Protein 5LZ1 (pdb70)

Nearest PDB structures (foldseek):
  5lz1-assembly1_A  TM=1.007E+00  e=2.608E-28  Homo sapiens
  6q67-assembly1_A  TM=1.002E+00  e=4.229E-22  Sus scrofa
  6hmv-assembly1_A  TM=1.000E+00  e=1.463E-21  Homo sapiens
  6hlt-assembly2_C  TM=9.787E-01  e=3.661E-21  Homo sapiens
  6q68-assembly1_C  TM=9.891E-01  e=8.681E-21  Bos taurus

Foldseek 3Di:
DDDFDWDAKFKDWAQPLVVLLVVLVVDVVQKDKADALKKKKKKAWDDPPFFKKKKKKAWADAWWWKFKKWWPDQDPDRDIDMDMDVIDIDGRGDTDIDNRNRIMIMMMTTDRDGTIMIIMGHNNVGHHDMIIMRMDMDGHD

Organism: Homo sapiens (NCBI:txid9606)

Radius of gyration: 14.72 Å; Cα contacts (8 Å, |Δi|>4): 341; chains: 1; bounding box: 43×26×32 Å

InterPro domains:
  IPR000582 Acyl-CoA-binding protein, ACBP [PF00887] (85-165)
  IPR000582 Acyl-CoA-binding protein, ACBP [PS51228] (83-174)
  IPR009038 GOLD domain [PF13897] (397-527)
  IPR009038 GOLD domain [PS50866] (384-526)
  IPR014352 FERM/acyl-CoA-binding protein superfamily [G3DSA:1.20.80.10] (82-192)
  IPR022408 Acyl-CoA-binding protein, ACBP, conserved site [PS00880] (104-122)
  IPR035984 Acyl-CoA binding protein superfamily [SSF47027] (83-170)
  IPR036598 GOLD domain superfamily [SSF101576] (390-527)
  IPR052269 Golgi apparatus maintenance and PI4KB interaction protein [PTHR22973] (64-528)

Sequence (141 aa):
ESLPVIAAPSMWTRPQIKDFKEKIQQDADSVITVGRGEVVTVRVPTHEEGSYLFWEFATDNYDIGFGVYFEWTDSPNTAVSVHVSKPLLDEIVPVYRRDCHEEVYAGSHQYPGRGVYLLKFDNSYSLWRSKSVYYRVYYTR

Solvent-accessible surface area: 7934 Å² total; per-residue (Å²): 204,101,162,52,135,63,41,92,28,59,113,100,60,68,91,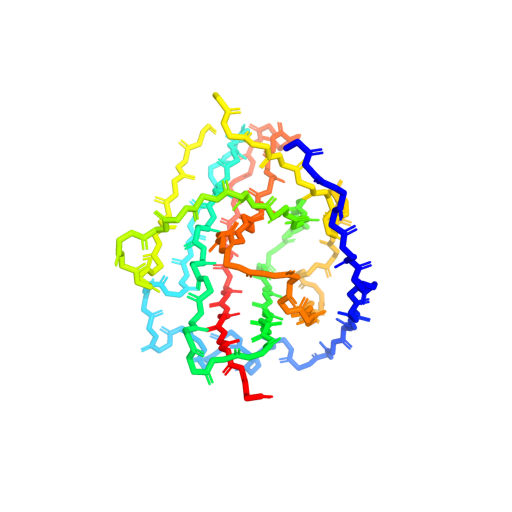89,28,68,67,9,30,108,120,18,97,147,77,85,118,24,44,22,94,0,14,131,42,59,27,2,14,0,63,10,8,14,56,114,59,12,47,80,3,50,5,17,3,0,0,58,112,88,22,0,2,5,0,0,54,0,16,73,41,104,34,134,94,61,62,68,46,64,90,94,104,148,71,98,86,37,106,10,2,46,47,137,156,42,72,0,46,111,60,0,45,4,0,10,2,83,32,28,29,158,1,2,1,10,2,48,0,30,0,66,82,13,133,185,131,60,11,39,0,14,18,118,32,82,80,42,196

Secondary structure (DSSP, 8-state):
-PPPP-PPPEEEEES-HHHHHHHHTTSGGGEEEE-TT-EEEEEEEPPTT-SEEEEEEE-SSS-EEEEEEEE----S----EEEE----EEEEEEEEEE-TTTSEEEEEEE--SS-EEEEEEE-TT-SS--EEEEEEEEEE-

Structure (mmCIF, N/CA/C/O backbone):
data_5LZ1
#
_entry.id   5LZ1
#
_cell.length_a   56.210
_cell.length_b   56.210
_cell.length_c   163.920
_cell.angle_alpha   90.00
_cell.angle_beta   90.00
_cell.angle_gamma   90.00
#
_symmetry.space_group_name_H-M   'P 43 21 2'
#
loop_
_entity.id
_entity.type
_entity.pdbx_description
1 polymer 'Golgi resident protein GCP60'
2 water water
#
loop_
_atom_site.group_PDB
_atom_site.id
_atom_site.type_symbol
_atom_site.label_atom_id
_atom_site.label_alt_id
_atom_site.label_comp_id
_atom_site.label_asym_id
_atom_site.label_entity_id
_atom_site.label_seq_id
_atom_site.pdbx_PDB_ins_code
_atom_site.Cartn_x
_atom_site.Cartn_y
_atom_site.Cartn_z
_atom_site.occupancy
_atom_site.B_iso_or_equiv
_atom_site.auth_seq_id
_atom_site.auth_comp_id
_atom_site.auth_asym_id
_atom_site.auth_atom_id
_atom_site.pdbx_PDB_model_num
ATOM 1 N N . GLU A 1 4 ? 50.752 35.283 24.941 1.00 78.08 364 GLU A N 1
ATOM 2 C CA . GLU A 1 4 ? 51.767 36.294 25.213 1.00 79.32 364 GLU A CA 1
ATOM 3 C C . GLU A 1 4 ? 52.206 36.977 23.924 1.00 72.22 364 GLU A C 1
ATOM 4 O O . GLU A 1 4 ? 51.976 38.172 23.732 1.00 64.42 364 GLU A O 1
ATOM 10 N N . SER A 1 5 ? 52.835 36.203 23.044 1.00 78.16 365 SER A N 1
ATOM 11 C CA . SER A 1 5 ? 53.338 36.719 21.777 1.00 75.51 365 SER A CA 1
ATOM 12 C C . SER A 1 5 ? 52.218 37.357 20.965 1.00 66.54 365 SER A C 1
ATOM 13 O O . SER A 1 5 ? 51.052 36.989 21.106 1.00 60.28 365 SER A O 1
ATOM 16 N N . LEU A 1 6 ? 52.578 38.307 20.110 1.00 60.59 366 LEU A N 1
ATOM 17 C CA . LEU A 1 6 ? 51.585 39.068 19.363 1.00 56.75 366 LEU A CA 1
ATOM 18 C C . LEU A 1 6 ? 51.183 38.367 18.067 1.00 61.46 366 LEU A C 1
ATOM 19 O O . LEU A 1 6 ? 52.035 38.083 17.224 1.00 51.41 366 LEU A O 1
ATOM 24 N N . PRO A 1 7 ? 49.879 38.088 17.898 1.00 58.81 367 PRO A N 1
ATOM 25 C CA . PRO A 1 7 ? 49.443 37.426 16.666 1.00 49.31 367 PRO A CA 1
ATOM 26 C C . PRO A 1 7 ? 49.285 38.376 15.484 1.00 48.74 367 PRO A C 1
ATOM 27 O O . PRO A 1 7 ? 49.134 39.586 15.661 1.00 45.83 367 PRO A O 1
ATOM 31 N N . VAL A 1 8 ? 49.329 37.809 14.284 1.00 49.02 368 VAL A N 1
ATOM 32 C CA . VAL A 1 8 ? 48.951 38.521 13.072 1.00 45.96 368 VAL A CA 1
ATOM 33 C C . VAL A 1 8 ? 47.536 38.092 12.717 1.00 44.51 368 VAL A C 1
ATOM 34 O O . VAL A 1 8 ? 47.292 36.915 12.450 1.00 46.41 368 VAL A O 1
ATOM 38 N N . ILE A 1 9 ? 46.607 39.044 12.727 1.00 48.99 369 ILE A N 1
ATOM 39 C CA . ILE A 1 9 ? 45.195 38.742 12.508 1.00 44.98 369 ILE A CA 1
ATOM 40 C C . ILE A 1 9 ? 44.655 39.515 11.311 1.00 38.46 369 ILE A C 1
ATOM 41 O O . ILE A 1 9 ? 44.586 40.746 11.328 1.00 43.96 369 ILE A O 1
ATOM 46 N N . ALA A 1 10 ? 44.271 38.775 10.276 1.00 40.96 370 ALA A N 1
ATOM 47 C CA . ALA A 1 10 ? 43.694 39.364 9.077 1.00 40.82 370 ALA A CA 1
ATOM 48 C C . ALA A 1 10 ? 42.271 39.826 9.343 1.00 38.81 370 ALA A C 1
ATOM 49 O O . ALA A 1 10 ? 41.580 39.278 10.202 1.00 42.49 370 ALA A O 1
ATOM 51 N N . ALA A 1 11 ? 41.840 40.841 8.603 1.00 40.24 371 ALA A N 1
ATOM 52 C CA . ALA A 1 11 ? 40.457 41.286 8.655 1.00 44.48 371 ALA A CA 1
ATOM 53 C C . ALA A 1 11 ? 39.569 40.207 8.046 1.00 41.56 371 ALA A C 1
ATOM 54 O O . ALA A 1 11 ? 39.945 39.581 7.057 1.00 44.39 371 ALA A O 1
ATOM 56 N N . PRO A 1 12 ? 38.390 39.971 8.639 1.00 43.46 372 PRO A N 1
ATOM 57 C CA . PRO A 1 12 ? 37.476 39.002 8.035 1.00 38.26 372 PRO A CA 1
ATOM 58 C C . PRO A 1 12 ? 36.757 39.588 6.828 1.00 36.23 372 PRO A C 1
ATOM 59 O O . PRO A 1 12 ? 36.712 40.808 6.674 1.00 40.00 372 PRO A O 1
ATOM 63 N N . SER A 1 13 ? 36.220 38.724 5.975 1.00 41.94 373 SER A N 1
ATOM 64 C CA . SER A 1 13 ? 35.328 39.156 4.907 1.00 44.43 373 SER A CA 1
ATOM 65 C C . SER A 1 13 ? 33.905 38.905 5.365 1.00 38.69 373 SER A C 1
ATOM 66 O O . SER A 1 13 ? 33.629 37.880 5.976 1.00 38.98 373 SER A O 1
ATOM 69 N N . MET A 1 14 ? 33.013 39.850 5.089 1.00 42.40 374 MET A N 1
ATOM 70 C CA . MET A 1 14 ? 31.617 39.723 5.489 1.00 43.43 374 MET A CA 1
ATOM 71 C C . MET A 1 14 ? 30.708 40.197 4.366 1.00 40.78 374 MET A C 1
ATOM 72 O O . MET A 1 14 ? 30.967 41.221 3.733 1.00 44.53 374 MET A O 1
ATOM 77 N N . TRP A 1 15 ? 29.648 39.436 4.119 1.00 40.38 375 TRP A N 1
ATOM 78 C CA . TRP A 1 15 ? 28.701 39.763 3.067 1.00 41.17 375 TRP A CA 1
ATOM 79 C C . TRP A 1 15 ? 27.322 39.226 3.412 1.00 44.51 375 TRP A C 1
ATOM 80 O O . TRP A 1 15 ? 27.172 38.419 4.329 1.00 38.33 375 TRP A O 1
ATOM 91 N N . THR A 1 16 ? 26.318 39.711 2.690 1.00 37.97 376 THR A N 1
ATOM 92 C CA . THR A 1 16 ? 24.970 39.175 2.790 1.00 44.43 376 THR A CA 1
ATOM 93 C C . THR A 1 16 ? 24.519 38.731 1.412 1.00 45.82 376 THR A C 1
ATOM 94 O O . THR A 1 16 ? 25.005 39.239 0.400 1.00 45.15 376 THR A O 1
ATOM 98 N N . ARG A 1 17 ? 23.586 37.787 1.374 1.00 39.68 377 ARG A N 1
ATOM 99 C CA . ARG A 1 17 ? 22.970 37.396 0.116 1.00 45.78 377 ARG A CA 1
ATOM 100 C C . ARG A 1 17 ? 21.482 37.086 0.314 1.00 47.64 377 ARG A C 1
ATOM 101 O O . ARG A 1 17 ? 21.074 36.622 1.380 1.00 40.83 377 ARG A O 1
ATOM 109 N N . PRO A 1 18 ? 20.667 37.359 -0.718 1.00 45.81 378 PRO A N 1
ATOM 110 C CA . PRO A 1 18 ? 19.203 37.361 -0.594 1.00 46.76 378 PRO A CA 1
ATOM 111 C C . PRO A 1 18 ? 18.500 35.997 -0.658 1.00 44.07 378 PRO A C 1
ATOM 112 O O . PRO A 1 18 ? 17.302 35.960 -0.392 1.00 51.92 378 PRO A O 1
ATOM 116 N N . GLN A 1 19 ? 19.205 34.911 -0.971 1.00 44.25 379 GLN A N 1
ATOM 117 C CA . GLN A 1 19 ? 18.546 33.612 -1.151 1.00 51.42 379 GLN A CA 1
ATOM 118 C C . GLN A 1 19 ? 18.285 32.925 0.187 1.00 46.41 379 GLN A C 1
ATOM 119 O O . GLN A 1 19 ? 18.760 31.813 0.429 1.00 45.71 379 GLN A O 1
ATOM 125 N N . ILE A 1 20 ? 17.500 33.575 1.039 1.00 48.84 380 ILE A N 1
ATOM 126 C CA . ILE A 1 20 ? 17.301 33.098 2.406 1.00 48.94 380 ILE A CA 1
ATOM 127 C C . ILE A 1 20 ? 16.383 31.883 2.469 1.00 46.14 380 ILE A C 1
ATOM 128 O O . ILE A 1 20 ? 16.609 30.968 3.260 1.00 42.54 380 ILE A O 1
ATOM 133 N N . LYS A 1 21 ? 15.352 31.867 1.632 1.00 56.06 381 LYS A N 1
ATOM 134 C CA . LYS A 1 21 ? 14.405 30.760 1.645 1.00 56.90 381 LYS A CA 1
ATOM 135 C C . LYS A 1 21 ? 15.098 29.450 1.256 1.00 50.65 381 LYS A C 1
ATOM 136 O O . LYS A 1 21 ? 14.903 28.431 1.912 1.00 50.17 381 LYS A O 1
ATOM 138 N N . ASP A 1 22 ? 15.921 29.479 0.209 1.00 53.93 382 ASP A N 1
ATOM 139 C CA . ASP A 1 22 ? 16.629 28.273 -0.235 1.00 55.89 382 ASP A CA 1
ATOM 140 C C . ASP A 1 22 ? 17.674 27.835 0.787 1.00 48.65 382 ASP A C 1
ATOM 141 O O . ASP A 1 22 ? 17.879 26.639 0.995 1.00 49.20 382 ASP A O 1
ATOM 146 N N . PHE A 1 23 ? 18.335 28.804 1.414 1.00 53.87 383 PHE A N 1
ATOM 147 C CA . PHE A 1 23 ? 19.352 28.512 2.422 1.00 47.93 383 PHE A CA 1
ATOM 148 C C . PHE A 1 23 ? 18.757 27.701 3.565 1.00 46.76 383 PHE A C 1
ATOM 149 O O . PHE A 1 23 ? 19.300 26.666 3.950 1.00 44.06 383 PHE A O 1
ATOM 157 N N . LYS A 1 24 ? 17.632 28.166 4.097 1.00 47.92 384 LYS A N 1
ATOM 158 C CA . LYS A 1 24 ? 16.989 27.478 5.206 1.00 46.34 384 LYS A CA 1
ATOM 159 C C . LYS A 1 24 ? 16.524 26.094 4.772 1.00 56.84 384 LYS A C 1
ATOM 160 O O . LYS A 1 24 ? 16.628 25.142 5.537 1.00 50.14 384 LYS A O 1
ATOM 166 N N . GLU A 1 25 ? 16.023 25.984 3.545 1.00 55.62 385 GLU A N 1
ATOM 167 C CA . GLU A 1 25 ? 15.578 24.697 3.014 1.00 52.33 385 GLU A CA 1
ATOM 168 C C . GLU A 1 25 ? 16.714 23.672 3.010 1.00 52.30 385 GLU A C 1
ATOM 169 O O . GLU A 1 25 ? 16.529 22.530 3.430 1.00 55.22 385 GLU A O 1
ATOM 175 N N . LYS A 1 26 ? 17.889 24.084 2.539 1.00 56.27 386 LYS A N 1
ATOM 176 C CA . LYS A 1 26 ? 19.029 23.176 2.417 1.00 57.06 386 LYS A CA 1
ATOM 177 C C . LYS A 1 26 ? 19.636 22.769 3.765 1.00 58.26 386 LYS A C 1
ATOM 178 O O . LYS A 1 26 ? 19.852 21.581 4.003 1.00 56.79 386 LYS A O 1
ATOM 184 N N . ILE A 1 27 ? 19.922 23.730 4.642 1.00 55.39 387 ILE A N 1
ATOM 185 C CA . ILE A 1 27 ? 20.610 23.399 5.894 1.00 56.05 387 ILE A CA 1
ATOM 186 C C . ILE A 1 27 ? 19.695 22.605 6.825 1.00 55.01 387 ILE A C 1
ATOM 187 O O . ILE A 1 27 ? 20.164 21.792 7.622 1.00 56.01 387 ILE A O 1
ATOM 192 N N . GLN A 1 28 ? 18.390 22.845 6.718 1.00 60.42 388 GLN A N 1
ATOM 193 C CA . GLN A 1 28 ? 17.399 22.126 7.522 1.00 61.66 388 GLN A CA 1
ATOM 194 C C . GLN A 1 28 ? 17.517 20.617 7.360 1.00 61.12 388 GLN A C 1
ATOM 195 O O . GLN A 1 28 ? 17.085 19.855 8.223 1.00 70.53 388 GLN A O 1
ATOM 201 N N . GLN A 1 29 ? 18.105 20.192 6.246 1.00 63.18 389 GLN A N 1
ATOM 202 C CA . GLN A 1 29 ? 18.284 18.774 5.955 1.00 60.58 389 GLN A CA 1
ATOM 203 C C . GLN A 1 29 ? 19.263 18.121 6.931 1.00 65.11 389 GLN A C 1
ATOM 204 O O . GLN A 1 29 ? 19.545 16.928 6.838 1.00 74.94 389 GLN A O 1
ATOM 210 N N . ASP A 1 30 ? 19.789 18.923 7.852 1.00 71.00 390 ASP A N 1
ATOM 211 C CA . ASP A 1 30 ? 20.420 18.416 9.065 1.00 70.38 390 ASP A CA 1
ATOM 212 C C . ASP A 1 30 ? 19.899 19.208 10.264 1.00 78.62 390 ASP A C 1
ATOM 213 O O . ASP A 1 30 ? 20.096 20.418 10.354 1.00 79.70 390 ASP A O 1
ATOM 218 N N . ALA A 1 31 ? 19.225 18.517 11.178 1.00 82.69 391 ALA A N 1
ATOM 219 C CA . ALA A 1 31 ? 18.567 19.159 12.313 1.00 79.55 391 ALA A CA 1
ATOM 220 C C . ALA A 1 31 ? 19.572 19.742 13.306 1.00 77.23 391 ALA A C 1
ATOM 221 O O . ALA A 1 31 ? 19.224 20.614 14.104 1.00 71.12 391 ALA A O 1
ATOM 223 N N . ASP A 1 32 ? 20.814 19.265 13.254 1.00 77.05 392 ASP A N 1
ATOM 224 C CA . ASP A 1 32 ? 21.882 19.807 14.095 1.00 72.12 392 ASP A CA 1
ATOM 225 C C . ASP A 1 32 ? 22.303 21.195 13.613 1.00 65.12 392 ASP A C 1
ATOM 226 O O . ASP A 1 32 ? 22.973 21.933 14.335 1.00 67.42 392 ASP A O 1
ATOM 231 N N . SER A 1 33 ? 21.902 21.547 12.394 1.00 61.65 393 SER A N 1
ATOM 232 C CA . SER A 1 33 ? 22.247 22.843 11.817 1.00 61.52 393 SER A CA 1
ATOM 233 C C . SER A 1 33 ? 21.203 23.908 12.146 1.00 51.62 393 SER A C 1
ATOM 234 O O . SER A 1 33 ? 21.358 25.067 11.762 1.00 49.06 393 SER A O 1
ATOM 237 N N . VAL A 1 34 ? 20.141 23.513 12.846 1.00 55.34 394 VAL A N 1
ATOM 238 C CA . VAL A 1 34 ? 19.172 24.471 13.373 1.00 52.21 394 VAL A CA 1
ATOM 239 C C . VAL A 1 34 ? 19.239 24.456 14.890 1.00 55.68 394 VAL A C 1
ATOM 240 O O . VAL A 1 34 ? 19.005 23.420 15.515 1.00 60.43 394 VAL A O 1
ATOM 244 N N . ILE A 1 35 ? 19.559 25.606 15.477 1.00 50.53 395 ILE A N 1
ATOM 245 C CA . ILE A 1 35 ? 19.631 25.733 16.927 1.00 47.14 395 ILE A CA 1
ATOM 246 C C . ILE A 1 35 ? 18.664 26.796 17.418 1.00 50.61 395 ILE A C 1
ATOM 247 O O . ILE A 1 35 ? 18.407 27.795 16.741 1.00 48.77 395 ILE A O 1
ATOM 252 N N . THR A 1 36 ? 18.127 26.552 18.606 1.00 52.14 396 THR A N 1
ATOM 253 C CA . THR A 1 36 ? 17.161 27.442 19.225 1.00 50.51 396 THR A CA 1
ATOM 254 C C . THR A 1 36 ? 17.831 28.217 20.346 1.00 48.43 396 THR A C 1
ATOM 255 O O . THR A 1 36 ? 18.300 27.633 21.323 1.00 53.49 396 THR A O 1
ATOM 259 N N . VAL A 1 37 ? 17.876 29.535 20.189 1.00 42.67 397 VAL A N 1
ATOM 260 C CA . VAL A 1 37 ? 18.492 30.413 21.174 1.00 43.34 397 VAL A CA 1
ATOM 261 C C . VAL A 1 37 ? 17.396 31.024 22.032 1.00 47.11 397 VAL A C 1
ATOM 262 O O . VAL A 1 37 ? 16.570 31.798 21.547 1.00 45.87 397 VAL A O 1
ATOM 266 N N . GLY A 1 38 ? 17.388 30.663 23.310 1.00 49.02 398 GLY A N 1
ATOM 267 C CA . GLY A 1 38 ? 16.329 31.077 24.209 1.00 51.04 398 GLY A CA 1
ATOM 268 C C . GLY A 1 38 ? 16.320 32.576 24.414 1.00 51.77 398 GLY A C 1
ATOM 269 O O . GLY A 1 38 ? 17.319 33.253 24.171 1.00 46.55 398 GLY A O 1
ATOM 270 N N . ARG A 1 39 ? 15.176 33.098 24.838 1.00 47.59 399 ARG A N 1
ATOM 271 C CA . ARG A 1 39 ? 15.080 34.493 25.238 1.00 45.95 399 ARG A CA 1
ATOM 272 C C . ARG A 1 39 ? 16.132 34.798 26.301 1.00 42.88 399 ARG A C 1
ATOM 273 O O . ARG A 1 39 ? 16.327 34.024 27.234 1.00 45.68 399 ARG A O 1
ATOM 281 N N . GLY A 1 40 ? 16.825 35.920 26.137 1.00 45.00 400 GLY A N 1
ATOM 282 C CA . GLY A 1 40 ? 17.873 36.318 27.060 1.00 47.71 400 GLY A CA 1
ATOM 283 C C . GLY A 1 40 ? 19.146 35.483 27.032 1.00 49.32 400 GLY A C 1
ATOM 284 O O . GLY A 1 40 ? 20.084 35.776 27.774 1.00 45.85 400 GLY A O 1
ATOM 285 N N . GLU A 1 41 ? 19.200 34.460 26.180 1.00 47.70 401 GLU A N 1
ATOM 286 C CA . GLU A 1 41 ? 20.357 33.562 26.148 1.00 46.40 401 GLU A CA 1
ATOM 287 C C . GLU A 1 41 ? 21.415 33.970 25.128 1.00 49.48 401 GLU A C 1
ATOM 288 O O . GLU A 1 41 ? 21.145 34.728 24.197 1.00 45.14 401 GLU A O 1
ATOM 294 N N . VAL A 1 42 ? 22.625 33.456 25.330 1.00 49.02 402 VAL A N 1
ATOM 295 C CA . VAL A 1 42 ? 23.692 33.539 24.340 1.00 47.48 402 VAL A CA 1
ATOM 296 C C . VAL A 1 42 ? 24.194 32.132 24.053 1.00 48.43 402 VAL A C 1
ATOM 297 O O . VAL A 1 42 ? 24.517 31.381 24.974 1.00 51.35 402 VAL A O 1
ATOM 301 N N . VAL A 1 43 ? 24.253 31.781 22.772 1.00 48.79 403 VAL A N 1
ATOM 302 C CA . VAL A 1 43 ? 24.739 30.474 22.351 1.00 45.85 403 VAL A CA 1
ATOM 303 C C . VAL A 1 43 ? 26.073 30.625 21.641 1.00 47.72 403 VAL A C 1
ATOM 304 O O . VAL A 1 43 ? 26.227 31.467 20.754 1.00 46.06 403 VAL A O 1
ATOM 308 N N . THR A 1 44 ? 27.034 29.805 22.051 1.00 46.10 404 THR A N 1
ATOM 309 C CA . THR A 1 44 ? 28.371 29.815 21.475 1.00 44.16 404 THR A CA 1
ATOM 310 C C . THR A 1 44 ? 28.623 28.522 20.715 1.00 50.43 404 THR A C 1
ATOM 311 O O . THR A 1 44 ? 28.477 27.433 21.269 1.00 48.35 404 THR A O 1
ATOM 315 N N . VAL A 1 45 ? 28.999 28.647 19.446 1.00 44.14 405 VAL A N 1
ATOM 316 C CA . VAL A 1 45 ? 29.429 27.497 18.660 1.00 42.16 405 VAL A CA 1
ATOM 317 C C . VAL A 1 45 ? 30.947 27.513 18.561 1.00 44.37 405 VAL A C 1
ATOM 318 O O . VAL A 1 45 ? 31.532 28.445 18.009 1.00 44.32 405 VAL A O 1
ATOM 322 N N . ARG A 1 46 ? 31.578 26.481 19.109 1.00 46.95 406 ARG A N 1
ATOM 323 C CA . ARG A 1 46 ? 33.031 26.367 19.078 1.00 47.37 406 ARG A CA 1
ATOM 324 C C . ARG A 1 46 ? 33.467 25.590 17.841 1.00 43.77 406 ARG A C 1
ATOM 325 O O . ARG A 1 46 ? 33.035 24.459 17.631 1.00 48.03 406 ARG A O 1
ATOM 333 N N . VAL A 1 47 ? 34.318 26.209 17.027 1.00 41.77 407 VAL A N 1
ATOM 334 C CA . VAL A 1 47 ? 34.773 25.616 15.773 1.00 46.27 407 VAL A CA 1
ATOM 335 C C . VAL A 1 47 ? 36.297 25.591 15.729 1.00 40.39 407 VAL A C 1
ATOM 336 O O . VAL A 1 47 ? 36.925 26.606 15.429 1.00 43.82 407 VAL A O 1
ATOM 340 N N . PRO A 1 48 ? 36.905 24.435 16.044 1.00 47.10 408 PRO A N 1
ATOM 341 C CA . PRO A 1 48 ? 38.370 24.397 16.021 1.00 50.02 408 PRO A CA 1
ATOM 342 C C . PRO A 1 48 ? 38.958 24.518 14.620 1.00 44.32 408 PRO A C 1
ATOM 343 O O . PRO A 1 48 ? 38.328 24.128 13.635 1.00 44.79 408 PRO A O 1
ATOM 347 N N . THR A 1 49 ? 40.169 25.056 14.551 1.00 47.73 409 THR A N 1
ATOM 348 C CA . THR A 1 49 ? 40.921 25.114 13.310 1.00 45.15 409 THR A CA 1
ATOM 349 C C . THR A 1 49 ? 41.313 23.714 12.845 1.00 50.74 409 THR A C 1
ATOM 350 O O . THR A 1 49 ? 41.623 22.849 13.660 1.00 47.80 409 THR A O 1
ATOM 354 N N . HIS A 1 50 ? 41.292 23.502 11.531 1.00 47.00 410 HIS A N 1
ATOM 355 C CA . HIS A 1 50 ? 41.768 22.257 10.936 1.00 49.13 410 HIS A CA 1
ATOM 356 C C . HIS A 1 50 ? 43.224 22.422 10.522 1.00 46.77 410 HIS A C 1
ATOM 357 O O . HIS A 1 50 ? 43.614 23.473 10.014 1.00 52.98 410 HIS A O 1
ATOM 364 N N . GLU A 1 51 ? 44.025 21.386 10.748 1.00 59.85 411 GLU A N 1
ATOM 365 C CA . GLU A 1 51 ? 45.424 21.394 10.331 1.00 55.59 411 GLU A CA 1
ATOM 366 C C . GLU A 1 51 ? 45.519 21.527 8.817 1.00 50.69 411 GLU A C 1
ATOM 367 O O . GLU A 1 51 ? 46.409 22.196 8.294 1.00 55.01 411 GLU A O 1
ATOM 369 N N . GLU A 1 52 ? 44.581 20.894 8.122 1.00 55.37 412 GLU A N 1
ATOM 370 C CA . GLU A 1 52 ? 44.563 20.910 6.666 1.00 63.22 412 GLU A CA 1
ATOM 371 C C . GLU A 1 52 ? 43.819 22.123 6.106 1.00 64.92 412 GLU A C 1
ATOM 372 O O . GLU A 1 52 ? 43.599 22.204 4.903 1.00 57.37 412 GLU A O 1
ATOM 374 N N . GLY A 1 53 ? 43.442 23.063 6.970 1.00 55.18 413 GLY A N 1
ATOM 375 C CA . GLY A 1 53 ? 42.666 24.224 6.556 1.00 47.14 413 GLY A CA 1
ATOM 376 C C . GLY A 1 53 ? 43.415 25.540 6.684 1.00 46.93 413 GLY A C 1
ATOM 377 O O . GLY A 1 53 ? 44.416 25.617 7.393 1.00 53.46 413 GLY A O 1
ATOM 378 N N . SER A 1 54 ? 42.918 26.576 6.007 1.00 47.33 414 SER A N 1
ATOM 379 C CA . SER A 1 54 ? 43.511 27.912 6.072 1.00 44.79 414 SER A CA 1
ATOM 380 C C . SER A 1 54 ? 42.469 28.987 6.381 1.00 43.76 414 SER A C 1
ATOM 381 O O . SER A 1 54 ? 42.822 30.086 6.802 1.00 40.75 414 SER A O 1
ATOM 384 N N . TYR A 1 55 ? 41.192 28.669 6.177 1.00 49.91 415 TYR A N 1
ATOM 385 C CA . TYR A 1 55 ? 40.109 29.634 6.378 1.00 42.57 415 TYR A CA 1
ATOM 386 C C . TYR A 1 55 ? 38.890 29.002 7.037 1.00 42.70 415 TYR A C 1
ATOM 387 O O . TYR A 1 55 ? 38.641 27.811 6.869 1.00 44.38 415 TYR A O 1
ATOM 396 N N . LEU A 1 56 ? 38.134 29.807 7.782 1.00 42.87 416 LEU A N 1
ATOM 397 C CA . LEU A 1 56 ? 36.795 29.424 8.228 1.00 38.00 416 LEU A CA 1
ATOM 398 C C . LEU A 1 56 ? 35.762 30.206 7.425 1.00 37.25 416 LEU A C 1
ATOM 399 O O . LEU A 1 56 ? 35.926 31.402 7.206 1.00 41.91 416 LEU A O 1
ATOM 404 N N . PHE A 1 57 ? 34.719 29.513 6.974 1.00 38.29 417 PHE A N 1
ATOM 405 C CA . PHE A 1 57 ? 33.567 30.138 6.329 1.00 39.95 417 PHE A CA 1
ATOM 406 C C . PHE A 1 57 ? 32.339 29.886 7.193 1.00 36.46 417 PHE A C 1
ATOM 407 O O . PHE A 1 57 ? 32.184 28.797 7.746 1.00 36.09 417 PHE A O 1
ATOM 415 N N . TRP A 1 58 ? 31.472 30.886 7.318 1.00 40.39 418 TRP A N 1
ATOM 416 C CA . TRP A 1 58 ? 30.213 30.712 8.036 1.00 37.50 418 TRP A CA 1
ATOM 417 C C . TRP A 1 58 ? 29.064 31.373 7.287 1.00 35.66 418 TRP A C 1
ATOM 418 O O . TRP A 1 58 ? 29.262 32.354 6.573 1.00 34.59 418 TRP A O 1
ATOM 429 N N . GLU A 1 59 ? 27.870 30.806 7.443 1.00 33.18 419 GLU A N 1
ATOM 430 C CA . GLU A 1 59 ? 26.636 31.418 6.970 1.00 36.04 419 GLU A CA 1
ATOM 431 C C . GLU A 1 59 ? 25.567 31.193 8.026 1.00 34.48 419 GLU A C 1
ATOM 432 O O . GLU A 1 59 ? 25.573 30.165 8.699 1.00 37.40 419 GLU A O 1
ATOM 438 N N . PHE A 1 60 ? 24.653 32.145 8.180 1.00 34.73 420 PHE A N 1
ATOM 439 C CA . PHE A 1 60 ? 23.527 31.938 9.081 1.00 37.81 420 PHE A CA 1
ATOM 440 C C . PHE A 1 60 ? 22.300 32.770 8.730 1.00 37.33 420 PHE A C 1
ATOM 441 O O . PHE A 1 60 ? 22.387 33.757 8.004 1.00 35.73 420 PHE A O 1
ATOM 449 N N . ALA A 1 61 ? 21.154 32.343 9.255 1.00 40.19 421 ALA A N 1
ATOM 450 C CA . ALA A 1 61 ? 19.898 33.067 9.084 1.00 43.24 421 ALA A CA 1
ATOM 451 C C . ALA A 1 61 ? 18.942 32.767 10.233 1.00 35.13 421 ALA A C 1
ATOM 452 O O . ALA A 1 61 ? 19.113 31.782 10.954 1.00 41.17 421 ALA A O 1
ATOM 454 N N . THR A 1 62 ? 17.946 33.633 10.399 1.00 38.85 422 THR A N 1
ATOM 455 C CA . THR A 1 62 ? 16.882 33.427 11.376 1.00 44.47 422 THR A CA 1
ATOM 456 C C . THR A 1 62 ? 15.533 33.536 10.673 1.00 44.71 422 THR A C 1
ATOM 457 O O . THR A 1 62 ? 15.473 33.878 9.496 1.00 42.97 422 THR A O 1
ATOM 461 N N . ASP A 1 63 ? 14.455 33.253 11.398 1.00 48.93 423 ASP A N 1
ATOM 462 C CA . ASP A 1 63 ? 13.123 33.184 10.797 1.00 49.75 423 ASP A CA 1
ATOM 463 C C . ASP A 1 63 ? 12.364 34.511 10.845 1.00 56.37 423 ASP A C 1
ATOM 464 O O . ASP A 1 63 ? 12.002 35.057 9.801 1.00 62.46 423 ASP A O 1
ATOM 469 N N . ASN A 1 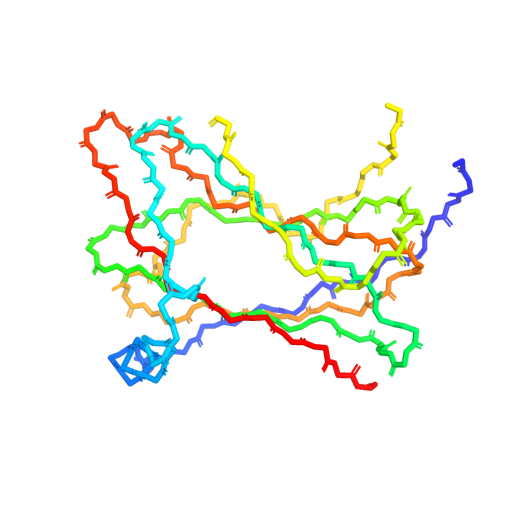64 ? 12.120 35.023 12.049 1.00 49.99 424 ASN A N 1
ATOM 470 C CA . ASN A 1 64 ? 11.232 36.174 12.232 1.00 47.98 424 ASN A CA 1
ATOM 471 C C . ASN A 1 64 ? 11.893 37.430 12.801 1.00 47.22 424 ASN A C 1
ATOM 472 O O . ASN A 1 64 ? 11.384 38.534 12.611 1.00 46.72 424 ASN A O 1
ATOM 477 N N . TYR A 1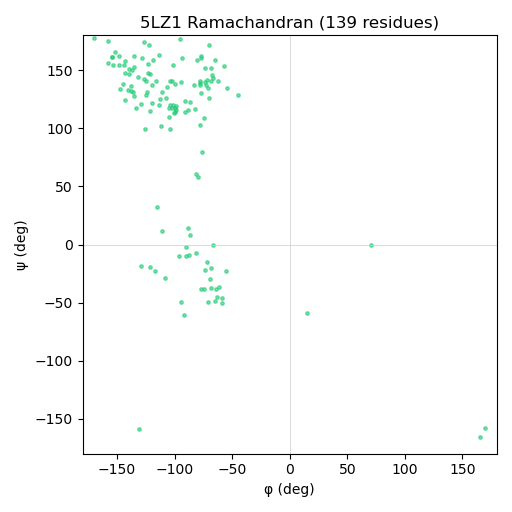 65 ? 13.016 37.267 13.495 1.00 42.74 425 TYR A N 1
ATOM 478 C CA . TYR A 1 65 ? 13.661 38.387 14.182 1.00 45.93 425 TYR A CA 1
ATOM 479 C C . TYR A 1 65 ? 15.164 38.416 13.961 1.00 41.94 425 TYR A C 1
ATOM 480 O O . TYR A 1 65 ? 15.769 37.413 13.586 1.00 38.80 425 TYR A O 1
ATOM 489 N N . ASP A 1 66 ? 15.758 39.574 14.224 1.00 44.90 426 ASP A N 1
ATOM 490 C CA . ASP A 1 66 ? 17.201 39.722 14.189 1.00 44.57 426 ASP A CA 1
ATOM 491 C C . ASP A 1 66 ? 17.819 38.979 15.372 1.00 43.74 426 ASP A C 1
ATOM 492 O O . ASP A 1 66 ? 17.109 38.514 16.265 1.00 40.05 426 ASP A O 1
ATOM 497 N N . ILE A 1 67 ? 19.141 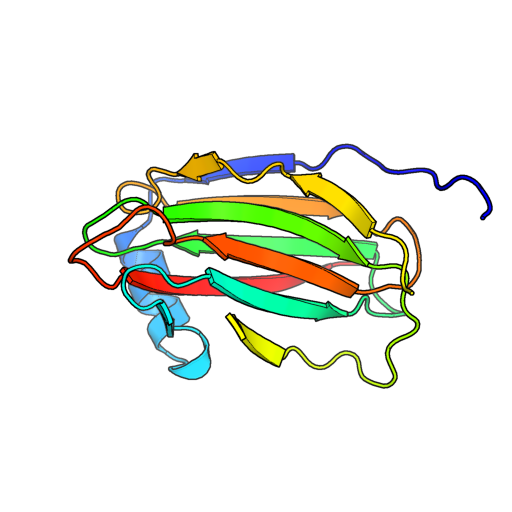38.880 15.379 1.00 39.40 427 ILE A N 1
ATOM 498 C CA . ILE A 1 67 ? 19.866 38.306 16.505 1.00 35.85 427 ILE A CA 1
ATOM 499 C C . ILE A 1 67 ? 21.257 38.914 16.512 1.00 39.65 427 ILE A C 1
ATOM 500 O O . ILE A 1 67 ? 21.748 39.356 15.473 1.00 39.32 427 ILE A O 1
ATOM 505 N N . GLY A 1 68 ? 21.890 38.950 17.676 1.00 41.59 428 GLY A N 1
ATOM 506 C CA . GLY A 1 68 ? 23.262 39.407 17.757 1.00 39.78 428 GLY A CA 1
ATOM 507 C C . GLY A 1 68 ? 24.189 38.348 17.192 1.00 35.97 428 GLY A C 1
ATOM 508 O O . GLY A 1 68 ? 23.971 37.156 17.404 1.00 38.30 428 GLY A O 1
ATOM 509 N N . PHE A 1 69 ? 25.208 38.773 16.452 1.00 37.19 429 PHE A N 1
ATOM 510 C CA . PHE A 1 69 ? 26.228 37.845 15.977 1.00 33.50 429 PHE A CA 1
ATOM 511 C C . PHE A 1 69 ? 27.605 38.485 15.940 1.00 31.83 429 PHE A C 1
ATOM 512 O O . PHE A 1 69 ? 27.758 39.632 15.519 1.00 36.25 429 PHE A O 1
ATOM 520 N N . GLY A 1 70 ? 28.602 37.723 16.378 1.00 34.94 430 GLY A N 1
ATOM 521 C CA . GLY A 1 70 ? 29.990 38.128 16.278 1.00 34.00 430 GLY A CA 1
ATOM 522 C C . GLY A 1 70 ? 30.875 36.904 16.339 1.00 32.06 430 GLY A C 1
ATOM 523 O O . GLY A 1 70 ? 30.393 35.789 16.544 1.00 36.39 430 GLY A O 1
ATOM 524 N N . VAL A 1 71 ? 32.173 37.114 16.160 1.00 31.94 431 VAL A N 1
ATOM 525 C CA . VAL A 1 71 ? 33.128 36.017 16.118 1.00 30.85 431 VAL A CA 1
ATOM 526 C C . VAL A 1 71 ? 34.368 36.351 16.932 1.00 33.23 431 VAL A C 1
ATOM 527 O O . VAL A 1 71 ? 34.940 37.432 16.793 1.00 39.41 431 VAL A O 1
ATOM 531 N N . TYR A 1 72 ? 34.764 35.416 17.790 1.00 37.67 432 TYR A N 1
ATOM 532 C CA . TYR A 1 72 ? 36.004 35.526 18.544 1.00 40.40 432 TYR A CA 1
ATOM 533 C C . TYR A 1 72 ? 36.925 34.373 18.188 1.00 43.33 432 TYR A C 1
ATOM 534 O O . TYR A 1 72 ? 36.474 33.339 17.695 1.00 40.15 432 TYR A O 1
ATOM 543 N N . PHE A 1 73 ? 38.217 34.563 18.432 1.00 40.88 433 PHE A N 1
ATOM 544 C CA . PHE A 1 73 ? 39.194 33.500 18.251 1.00 41.40 433 PHE A CA 1
ATOM 545 C C . PHE A 1 73 ? 39.876 33.201 19.575 1.00 45.95 433 PHE A C 1
ATOM 546 O O . PHE A 1 73 ? 40.478 34.084 20.185 1.00 42.59 433 PHE A O 1
ATOM 554 N N . GLU A 1 74 ? 39.775 31.949 20.011 1.00 43.20 434 GLU A N 1
ATOM 555 C CA . GLU A 1 74 ? 40.340 31.524 21.282 1.00 49.69 434 GLU A CA 1
ATOM 556 C C . GLU A 1 74 ? 41.621 30.733 21.059 1.00 47.76 434 GLU A C 1
ATOM 557 O O . GLU A 1 74 ? 41.614 29.697 20.396 1.00 47.21 434 GLU A O 1
ATOM 563 N N . TRP A 1 75 ? 42.720 31.235 21.613 1.00 53.97 435 TRP A N 1
ATOM 564 C CA . TRP A 1 75 ? 44.010 30.573 21.486 1.00 48.44 435 TRP A CA 1
ATOM 565 C C . TRP A 1 75 ? 44.092 29.369 22.408 1.00 53.13 435 TRP A C 1
ATOM 566 O O . TRP A 1 75 ? 44.681 29.422 23.488 1.00 55.79 435 TRP A O 1
ATOM 577 N N . THR A 1 76 ? 43.483 28.282 21.952 1.00 56.73 436 THR A N 1
ATOM 578 C CA . THR A 1 76 ? 43.434 27.035 22.693 1.00 57.82 436 THR A CA 1
ATOM 579 C C . THR A 1 76 ? 43.745 25.889 21.751 1.00 67.44 436 THR A C 1
ATOM 580 O O . THR A 1 76 ? 43.131 25.770 20.693 1.00 65.07 436 THR A O 1
ATOM 584 N N . ASP A 1 77 ? 44.703 25.049 22.125 1.00 66.86 437 ASP A N 1
ATOM 585 C CA . ASP A 1 77 ? 45.002 23.870 21.326 1.00 72.54 437 ASP A CA 1
ATOM 586 C C . ASP A 1 77 ? 43.948 22.810 21.614 1.00 74.69 437 ASP A C 1
ATOM 587 O O . ASP A 1 77 ? 43.978 22.147 22.652 1.00 71.54 437 ASP A O 1
ATOM 592 N N . SER A 1 78 ? 43.009 22.672 20.685 1.00 74.97 438 SER A N 1
ATOM 593 C CA . SER A 1 78 ? 41.862 21.794 20.867 1.00 73.14 438 SER A CA 1
ATOM 594 C C . SER A 1 78 ? 42.219 20.356 20.501 1.00 79.56 438 SER A C 1
ATOM 595 O O . SER A 1 78 ? 42.888 20.123 19.494 1.00 80.21 438 SER A O 1
ATOM 598 N N . PRO A 1 79 ? 41.771 19.382 21.313 1.00 81.93 439 PRO A N 1
ATOM 599 C CA . PRO A 1 79 ? 42.080 17.983 21.000 1.00 82.06 439 PRO A CA 1
ATOM 600 C C . PRO A 1 79 ? 41.430 17.531 19.697 1.00 86.60 439 PRO A C 1
ATOM 601 O O . PRO A 1 79 ? 42.099 16.943 18.849 1.00 88.63 439 PRO A O 1
ATOM 605 N N . ASN A 1 80 ? 40.138 17.811 19.551 1.00 85.97 440 ASN A N 1
ATOM 606 C CA . ASN A 1 80 ? 39.411 17.494 18.328 1.00 85.66 440 ASN A CA 1
ATOM 607 C C . ASN A 1 80 ? 39.361 18.683 17.379 1.00 81.58 440 ASN A C 1
ATOM 608 O O . ASN A 1 80 ? 39.852 19.767 17.695 1.00 82.41 440 ASN A O 1
ATOM 613 N N . THR A 1 81 ? 38.769 18.457 16.210 1.00 73.29 441 THR A N 1
ATOM 614 C CA . THR A 1 81 ? 38.351 19.536 15.324 1.00 78.69 441 THR A CA 1
ATOM 615 C C . THR A 1 81 ? 36.825 19.571 15.287 1.00 74.07 441 THR A C 1
ATOM 616 O O . THR A 1 81 ? 36.227 20.256 14.457 1.00 72.49 441 THR A O 1
ATOM 620 N N . ALA A 1 82 ? 36.206 18.829 16.204 1.00 70.76 442 ALA A N 1
ATOM 621 C CA . ALA A 1 82 ? 34.756 18.688 16.252 1.00 68.99 442 ALA A CA 1
ATOM 622 C C . ALA A 1 82 ? 34.067 19.955 16.751 1.00 69.57 442 ALA A C 1
ATOM 623 O O . ALA A 1 82 ? 34.516 20.587 17.709 1.00 65.92 442 ALA A O 1
ATOM 625 N N . VAL A 1 83 ? 32.968 20.311 16.093 1.00 62.22 443 VAL A N 1
ATOM 626 C CA . VAL A 1 83 ? 32.163 21.464 16.481 1.00 60.92 443 VAL A CA 1
ATOM 627 C C . VAL A 1 83 ? 31.279 21.132 17.682 1.00 63.13 443 VAL A C 1
ATOM 628 O O . VAL A 1 83 ? 30.681 20.058 17.739 1.00 60.51 443 VAL A O 1
ATOM 632 N N . SER A 1 84 ? 31.201 22.058 18.635 1.00 61.57 444 SER A N 1
ATOM 633 C CA . SER A 1 84 ? 30.330 21.899 19.798 1.00 64.20 444 SER A CA 1
ATOM 634 C C . SER A 1 84 ? 29.565 23.189 20.090 1.00 64.70 444 SER A C 1
ATOM 635 O O . SER A 1 84 ? 30.034 24.284 19.774 1.00 54.28 444 SER A O 1
ATOM 638 N N . VAL A 1 85 ? 28.393 23.045 20.705 1.00 64.43 445 VAL A N 1
ATOM 639 C CA . VAL A 1 85 ? 27.500 24.171 20.967 1.00 54.87 445 VAL A CA 1
ATOM 640 C C . VAL A 1 85 ? 27.251 24.329 22.466 1.00 66.80 445 VAL A C 1
ATOM 641 O O . VAL A 1 85 ? 27.035 23.345 23.174 1.00 62.99 445 VAL A O 1
ATOM 645 N N . HIS A 1 86 ? 27.277 25.574 22.939 1.00 62.63 446 HIS A N 1
ATOM 646 C CA . HIS A 1 86 ? 27.204 25.861 24.369 1.00 65.35 446 HIS A CA 1
ATOM 647 C C . HIS A 1 86 ? 26.281 27.041 24.671 1.00 61.98 446 HIS A C 1
ATOM 648 O O . HIS A 1 86 ? 26.381 28.093 24.042 1.00 55.44 446 HIS A O 1
ATOM 655 N N . VAL A 1 87 ? 25.395 26.857 25.648 1.00 65.55 447 VAL A N 1
ATOM 656 C CA . VAL A 1 87 ? 24.412 27.875 26.016 1.00 63.64 447 VAL A CA 1
ATOM 657 C C . VAL A 1 87 ? 24.807 28.588 27.307 1.00 71.13 447 VAL A C 1
ATOM 658 O O . VAL A 1 87 ? 25.305 27.959 28.243 1.00 77.43 447 VAL A O 1
ATOM 662 N N . SER A 1 88 ? 24.580 29.899 27.349 1.00 75.50 448 SER A N 1
ATOM 663 C CA . SER A 1 88 ? 24.885 30.709 28.528 1.00 78.56 448 SER A CA 1
ATOM 664 C C . SER A 1 88 ? 23.698 31.585 28.914 1.00 66.08 448 SER A C 1
ATOM 665 O O . SER A 1 88 ? 23.045 32.175 28.054 1.00 56.54 448 SER A O 1
ATOM 668 N N . LYS A 1 113 ? 41.543 31.427 31.727 1.00 91.29 473 LYS A N 1
ATOM 669 C CA . LYS A 1 113 ? 42.923 31.478 31.258 1.00 79.05 473 LYS A CA 1
ATOM 670 C C . LYS A 1 113 ? 43.048 31.977 29.818 1.00 77.33 473 LYS A C 1
ATOM 671 O O . LYS A 1 113 ? 43.703 32.990 29.571 1.00 75.30 473 LYS A O 1
ATOM 673 N N . PRO A 1 114 ? 42.405 31.278 28.866 1.00 82.08 474 PRO A N 1
ATOM 674 C CA . PRO A 1 114 ? 42.758 31.444 27.449 1.00 70.33 474 PRO A CA 1
ATOM 675 C C . PRO A 1 114 ? 42.536 32.848 26.887 1.00 63.57 474 PRO A C 1
ATOM 676 O O . PRO A 1 114 ? 41.551 33.522 27.193 1.00 64.64 474 PRO A O 1
ATOM 680 N N . LEU A 1 115 ? 43.482 33.260 26.051 1.00 52.61 475 LEU A N 1
ATOM 681 C CA . LEU A 1 115 ? 43.463 34.552 25.382 1.00 55.46 475 LEU A CA 1
ATOM 682 C C . LEU A 1 115 ? 42.387 34.565 24.301 1.00 54.10 475 LEU A C 1
ATOM 683 O O . LEU A 1 115 ? 42.178 33.561 23.620 1.00 47.51 475 LEU A O 1
ATOM 688 N N . LEU A 1 116 ? 41.707 35.698 24.152 1.00 51.85 476 LEU A N 1
ATOM 689 C CA . LEU A 1 116 ? 40.674 35.856 23.132 1.00 49.28 476 LEU A CA 1
ATOM 690 C C . LEU A 1 116 ? 40.977 37.060 22.262 1.00 47.57 476 LEU A C 1
ATOM 691 O O . LEU A 1 116 ? 41.423 38.094 22.759 1.00 52.05 476 LEU A O 1
ATOM 696 N N . ASP A 1 117 ? 40.732 36.923 20.963 1.00 41.19 477 ASP A N 1
ATOM 697 C CA . ASP A 1 117 ? 40.771 38.065 20.064 1.00 41.49 477 ASP A CA 1
ATOM 698 C C . ASP A 1 117 ? 39.445 38.207 19.335 1.00 42.24 477 ASP A C 1
ATOM 699 O O . ASP A 1 117 ? 38.765 37.225 19.043 1.00 43.60 477 ASP A O 1
ATOM 704 N N . GLU A 1 118 ? 39.096 39.455 19.058 1.00 42.74 478 GLU A N 1
ATOM 705 C CA . GLU A 1 118 ? 37.828 39.802 18.441 1.00 44.59 478 GLU A CA 1
ATOM 706 C C . GLU A 1 118 ? 37.972 39.840 16.925 1.00 40.82 478 GLU A C 1
ATOM 707 O O . GLU A 1 118 ? 38.677 40.690 16.382 1.00 41.19 478 GLU A O 1
ATOM 713 N N . ILE A 1 119 ? 37.299 38.914 16.251 1.00 40.44 479 ILE A N 1
ATOM 714 C CA . ILE A 1 119 ? 37.378 38.809 14.798 1.00 35.26 479 ILE A CA 1
ATOM 715 C C . ILE A 1 119 ? 36.227 39.577 14.165 1.00 38.35 479 ILE A C 1
ATOM 716 O O . ILE A 1 119 ? 36.428 40.374 13.250 1.00 39.38 479 ILE A O 1
ATOM 721 N N . VAL A 1 120 ? 35.018 39.326 14.657 1.00 38.63 480 VAL A N 1
ATOM 722 C CA . VAL A 1 120 ? 33.846 40.091 14.254 1.00 37.72 480 VAL A CA 1
ATOM 723 C C . VAL A 1 120 ? 33.119 40.573 15.511 1.00 32.90 480 VAL A C 1
ATOM 724 O O . VAL A 1 120 ? 32.718 39.758 16.344 1.00 35.03 480 VAL A O 1
ATOM 728 N N . PRO A 1 121 ? 32.959 41.898 15.665 1.00 37.76 481 PRO A N 1
ATOM 729 C CA . PRO A 1 121 ? 32.279 42.361 16.878 1.00 43.16 481 PRO A CA 1
ATOM 730 C C . PRO A 1 121 ? 30.811 41.961 16.887 1.00 45.94 481 PRO A C 1
ATOM 731 O O . PRO A 1 121 ? 30.172 41.895 15.837 1.00 39.39 481 PRO A O 1
ATOM 735 N N . VAL A 1 122 ? 30.289 41.682 18.074 1.00 40.17 482 VAL A N 1
ATOM 736 C CA . VAL A 1 122 ? 28.912 41.237 18.206 1.00 38.31 482 VAL A CA 1
ATOM 737 C C . VAL A 1 122 ? 27.958 42.413 18.008 1.00 47.12 482 VAL A C 1
ATOM 738 O O . VAL A 1 122 ? 27.875 43.307 18.847 1.00 44.46 482 VAL A O 1
ATOM 742 N N . TYR A 1 123 ? 27.255 42.400 16.878 1.00 40.51 483 TYR A N 1
ATOM 743 C CA . TYR A 1 123 ? 26.236 43.399 16.564 1.00 38.57 483 TYR A CA 1
ATOM 744 C C . TYR A 1 123 ? 24.942 42.702 16.176 1.00 38.55 483 TYR A C 1
ATOM 745 O O . TYR A 1 123 ? 24.948 41.527 15.805 1.00 36.93 483 TYR A O 1
ATOM 754 N N . ARG A 1 124 ? 23.835 43.432 16.245 1.00 42.94 484 ARG A N 1
ATOM 755 C CA . ARG A 1 124 ? 22.552 42.922 15.781 1.00 38.99 484 ARG A CA 1
ATOM 756 C C . ARG A 1 124 ? 22.523 42.823 14.254 1.00 36.95 484 ARG A C 1
ATOM 757 O O . ARG A 1 124 ? 22.941 43.751 13.561 1.00 37.50 484 ARG A O 1
ATOM 765 N N . ARG A 1 125 ? 22.025 41.697 13.746 1.00 36.05 485 ARG A N 1
ATOM 766 C CA . ARG A 1 125 ? 22.025 41.411 12.312 1.00 41.11 485 ARG A CA 1
ATOM 767 C C . ARG A 1 125 ? 20.618 41.128 11.806 1.00 38.13 485 ARG A C 1
ATOM 768 O O . ARG A 1 125 ? 19.903 40.316 12.380 1.00 38.11 485 ARG A O 1
ATOM 776 N N . ASP A 1 126 ? 20.235 41.776 10.711 1.00 40.88 486 ASP A N 1
ATOM 777 C CA . ASP A 1 126 ? 18.948 41.501 10.079 1.00 40.93 486 ASP A CA 1
ATOM 778 C C . ASP A 1 126 ? 19.022 40.229 9.234 1.00 41.64 486 ASP A C 1
ATOM 779 O O . ASP A 1 126 ? 18.737 40.244 8.034 1.00 38.75 486 ASP A O 1
ATOM 784 N N . CYS A 1 127 ? 19.380 39.122 9.882 1.00 37.49 487 CYS A N 1
ATOM 785 C CA . CYS A 1 127 ? 19.584 37.850 9.195 1.00 44.01 487 CYS A CA 1
ATOM 786 C C . CYS A 1 127 ? 18.280 37.055 9.096 1.00 43.75 487 CYS A C 1
ATOM 787 O O . CYS A 1 127 ? 18.285 35.864 8.786 1.00 41.01 487 CYS A O 1
ATOM 790 N N . HIS A 1 128 ? 17.168 37.734 9.364 1.00 44.28 488 HIS A N 1
ATOM 791 C CA . HIS A 1 128 ? 15.833 37.190 9.127 1.00 47.33 488 HIS A CA 1
ATOM 792 C C . HIS A 1 128 ? 15.320 37.681 7.779 1.00 41.55 488 HIS A C 1
ATOM 793 O O . HIS A 1 128 ? 14.305 37.203 7.278 1.00 48.40 488 HIS A O 1
ATOM 800 N N . GLU A 1 129 ? 16.050 38.629 7.194 1.00 42.54 489 GLU A N 1
ATOM 801 C CA . GLU A 1 129 ? 15.721 39.195 5.889 1.00 43.59 489 GLU A CA 1
ATOM 802 C C . GLU A 1 129 ? 16.702 38.738 4.810 1.00 49.58 489 GLU A C 1
ATOM 803 O O . GLU A 1 129 ? 16.341 38.637 3.638 1.00 45.84 489 GLU A O 1
ATOM 809 N N . GLU A 1 130 ? 17.940 38.461 5.212 1.00 43.90 490 GLU A N 1
ATOM 810 C CA . GLU A 1 130 ? 18.984 38.019 4.286 1.00 42.57 490 GLU A CA 1
ATOM 811 C C . GLU A 1 130 ? 19.873 36.972 4.947 1.00 46.61 490 GLU A C 1
ATOM 812 O O . GLU A 1 130 ? 19.937 36.899 6.172 1.00 43.68 490 GLU A O 1
ATOM 818 N N . VAL A 1 131 ? 20.559 36.165 4.142 1.00 39.50 491 VAL A N 1
ATOM 819 C CA . VAL A 1 131 ? 21.580 35.273 4.677 1.00 36.30 491 VAL A CA 1
ATOM 820 C C . VAL A 1 131 ? 22.824 36.094 4.959 1.00 38.04 491 VAL A C 1
ATOM 821 O O . VAL A 1 131 ? 23.273 36.854 4.105 1.00 43.56 491 VAL A O 1
ATOM 825 N N . TYR A 1 132 ? 23.373 35.938 6.159 1.00 38.54 492 TYR A N 1
ATOM 826 C CA . TYR A 1 132 ? 24.619 36.592 6.523 1.00 35.52 492 TYR A CA 1
ATOM 827 C C . TYR A 1 132 ? 25.749 35.589 6.461 1.00 33.63 492 TYR A C 1
ATOM 828 O O . TYR A 1 132 ? 25.585 34.433 6.839 1.00 41.20 492 TYR A O 1
ATOM 837 N N . ALA A 1 133 ? 26.894 36.044 5.967 1.00 40.05 493 ALA A N 1
ATOM 838 C CA . ALA A 1 133 ? 28.024 35.165 5.727 1.00 38.91 493 ALA A CA 1
ATOM 839 C C . ALA A 1 133 ? 29.339 35.899 5.927 1.00 32.02 493 ALA A C 1
ATOM 840 O O . ALA A 1 133 ? 29.394 37.128 5.928 1.00 35.36 493 ALA A O 1
ATOM 842 N N . GLY A 1 134 ? 30.403 35.129 6.097 1.00 37.40 494 GLY A N 1
ATOM 843 C CA . GLY A 1 134 ? 31.730 35.698 6.161 1.00 38.56 494 GLY A CA 1
ATOM 844 C C . GLY A 1 134 ? 32.804 34.639 6.121 1.00 36.45 494 GLY A C 1
ATOM 845 O O . GLY A 1 134 ? 32.518 33.441 6.079 1.00 35.38 494 GLY A O 1
ATOM 846 N N . SER A 1 135 ? 34.051 35.090 6.126 1.00 36.93 495 SER A N 1
ATOM 847 C CA . SER A 1 135 ? 35.186 34.188 6.126 1.00 39.49 495 SER A CA 1
ATOM 848 C C . SER A 1 135 ? 36.339 34.826 6.877 1.00 32.69 495 SER A C 1
ATOM 849 O O . SER A 1 135 ? 36.420 36.049 6.978 1.00 37.90 495 SER A O 1
ATOM 852 N N . HIS A 1 136 ? 37.227 33.998 7.413 1.00 37.25 496 HIS A N 1
ATOM 853 C CA . HIS A 1 136 ? 38.413 34.510 8.078 1.00 38.02 496 HIS A CA 1
ATOM 854 C C . HIS A 1 136 ? 39.588 33.567 7.912 1.00 34.96 496 HIS A C 1
ATOM 855 O O . HIS A 1 136 ? 39.462 32.354 8.080 1.00 40.66 496 HIS A O 1
ATOM 862 N N . GLN A 1 137 ? 40.732 34.143 7.569 1.00 39.05 497 GLN A N 1
ATOM 863 C CA . GLN A 1 137 ? 41.975 33.396 7.487 1.00 41.12 497 GLN A CA 1
ATOM 864 C C . GLN A 1 137 ? 42.423 32.996 8.889 1.00 39.00 497 GLN A C 1
ATOM 865 O O . GLN A 1 137 ? 42.528 33.852 9.768 1.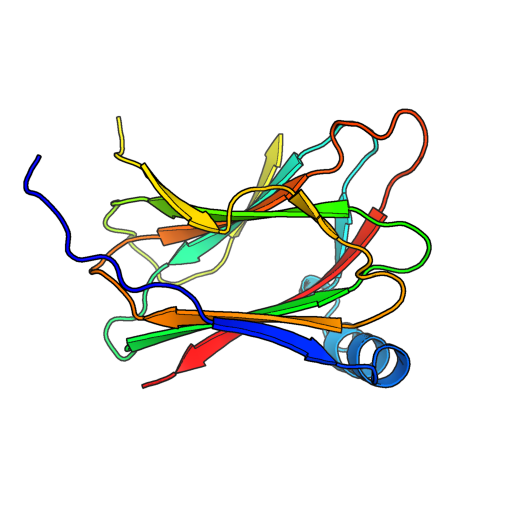00 40.79 497 GLN A O 1
ATOM 871 N N . TYR A 1 138 ? 42.658 31.702 9.102 1.00 40.94 498 TYR A N 1
ATOM 872 C CA . TYR A 1 138 ? 43.244 31.215 10.350 1.00 41.58 498 TYR A CA 1
ATOM 873 C C . TYR A 1 138 ? 44.434 32.083 10.763 1.00 48.69 498 TYR A C 1
ATOM 874 O O . TYR A 1 138 ? 45.330 32.318 9.950 1.00 44.74 498 TYR A O 1
ATOM 883 N N . PRO A 1 139 ? 44.455 32.565 12.018 1.00 47.00 499 PRO A N 1
ATOM 884 C CA . PRO A 1 139 ? 45.650 33.276 12.482 1.00 48.40 499 PRO A CA 1
ATOM 885 C C . PRO A 1 139 ? 46.660 32.335 13.133 1.00 43.38 499 PRO A C 1
ATOM 886 O O . PRO A 1 139 ? 47.791 32.729 13.412 1.00 50.13 499 PRO A O 1
ATOM 890 N N . GLY A 1 140 ? 46.237 31.097 13.364 1.00 42.73 500 GLY A N 1
ATOM 891 C CA . GLY A 1 140 ? 47.070 30.085 13.986 1.00 46.29 500 GLY A CA 1
ATOM 892 C C . GLY A 1 140 ? 46.180 28.937 14.413 1.00 51.17 500 GLY A C 1
ATOM 893 O O . GLY A 1 140 ? 45.032 28.854 13.979 1.00 49.27 500 GLY A O 1
ATOM 894 N N . ARG A 1 141 ? 46.695 28.050 15.258 1.00 47.98 501 ARG A N 1
ATOM 895 C CA . ARG A 1 141 ? 45.862 27.003 15.833 1.00 49.22 501 ARG A CA 1
ATOM 896 C C . ARG A 1 141 ? 45.039 27.602 16.960 1.00 51.94 501 ARG A C 1
ATOM 897 O O . ARG A 1 141 ? 45.519 28.444 17.719 1.00 49.16 501 ARG A O 1
ATOM 905 N N . GLY A 1 142 ? 43.790 27.170 17.058 1.00 50.41 502 GLY A N 1
ATOM 906 C CA . GLY A 1 142 ? 42.873 27.734 18.026 1.00 46.71 502 GLY A CA 1
ATOM 907 C C . GLY A 1 142 ? 41.451 27.272 17.801 1.00 46.23 502 GLY A C 1
ATOM 908 O O . GLY A 1 142 ? 41.213 26.235 17.182 1.00 45.26 502 GLY A O 1
ATOM 909 N N . VAL A 1 143 ? 40.505 28.054 18.308 1.00 43.80 503 VAL A N 1
ATOM 910 C CA . VAL A 1 143 ? 39.091 27.714 18.228 1.00 46.75 503 VAL A CA 1
ATOM 911 C C . VAL A 1 143 ? 38.256 28.967 18.015 1.00 50.13 503 VAL A C 1
ATOM 912 O O . VAL A 1 143 ? 38.337 29.916 18.794 1.00 45.14 503 VAL A O 1
ATOM 916 N N . TYR A 1 144 ? 37.457 28.966 16.953 1.00 45.75 504 TYR A N 1
ATOM 917 C CA . TYR A 1 144 ? 36.562 30.080 16.677 1.00 44.65 504 TYR A CA 1
ATOM 918 C C . TYR A 1 144 ? 35.334 30.006 17.568 1.00 39.73 504 TYR A C 1
ATOM 919 O O . TYR A 1 144 ? 34.789 28.927 17.798 1.00 42.78 504 TYR A O 1
ATOM 928 N N . LEU A 1 145 ? 34.915 31.161 18.074 1.00 42.27 505 LEU A N 1
ATOM 929 C CA . LEU A 1 145 ? 33.701 31.261 18.873 1.00 43.14 505 LEU A CA 1
ATOM 930 C C . LEU A 1 145 ? 32.649 32.049 18.107 1.00 38.87 505 LEU A C 1
ATOM 931 O O . LEU A 1 145 ? 32.716 33.275 18.036 1.00 40.74 505 LEU A O 1
ATOM 936 N N . LEU A 1 146 ? 31.683 31.347 17.526 1.00 38.77 506 LEU A N 1
ATOM 937 C CA . LEU A 1 146 ? 30.546 32.011 16.903 1.00 39.17 506 LEU A CA 1
ATOM 938 C C . LEU A 1 146 ? 29.525 32.346 17.975 1.00 37.47 506 LEU A C 1
ATOM 939 O O . LEU A 1 146 ? 28.979 31.449 18.614 1.00 42.09 506 LEU A O 1
ATOM 944 N N . LYS A 1 147 ? 29.278 33.636 18.176 1.00 40.21 507 LYS A N 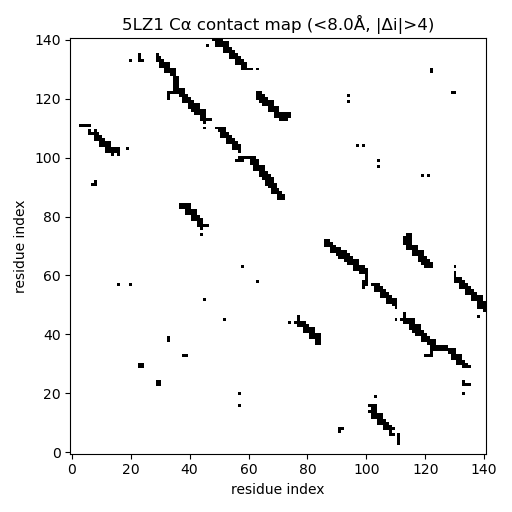1
ATOM 945 C CA . LYS A 1 147 ? 28.341 34.082 19.200 1.00 39.85 507 LYS A CA 1
ATOM 946 C C . LYS A 1 147 ? 26.986 34.394 18.596 1.00 39.48 507 LYS A C 1
ATOM 947 O O . LYS A 1 147 ? 26.866 35.302 17.787 1.00 43.60 507 LYS A O 1
ATOM 953 N N . PHE A 1 148 ? 25.972 33.631 18.988 1.00 38.93 508 PHE A N 1
ATOM 954 C CA . PHE A 1 148 ? 24.596 33.954 18.638 1.00 40.01 508 PHE A CA 1
ATOM 955 C C . PHE A 1 148 ? 23.929 34.528 19.883 1.00 41.94 508 PHE A C 1
ATOM 956 O O . PHE A 1 148 ? 23.500 33.794 20.776 1.00 43.00 508 PHE A O 1
ATOM 964 N N . ASP A 1 149 ? 23.857 35.856 19.924 1.00 40.66 509 ASP A N 1
ATOM 965 C CA . ASP A 1 149 ? 23.539 36.588 21.147 1.00 45.19 509 ASP A CA 1
ATOM 966 C C . ASP A 1 149 ? 22.108 37.116 21.135 1.00 37.90 509 ASP A C 1
ATOM 967 O O . ASP A 1 149 ? 21.783 38.043 20.394 1.00 39.72 509 ASP A O 1
ATOM 972 N N . ASN A 1 150 ? 21.270 36.519 21.978 1.00 43.14 510 ASN A N 1
ATOM 973 C CA . ASN A 1 150 ? 19.866 36.898 22.104 1.00 37.13 510 ASN A CA 1
ATOM 974 C C . ASN A 1 150 ? 19.583 37.457 23.492 1.00 48.25 510 ASN A C 1
ATOM 975 O O . ASN A 1 150 ? 18.485 37.300 24.023 1.00 45.94 510 ASN A O 1
ATOM 980 N N . SER A 1 151 ? 20.582 38.115 24.074 1.00 46.64 511 SER A N 1
ATOM 981 C CA . SER A 1 151 ? 20.520 38.551 25.468 1.00 45.78 511 SER A CA 1
ATOM 982 C C . SER A 1 151 ? 19.578 39.738 25.671 1.00 47.57 511 SER A C 1
ATOM 983 O O . SER A 1 151 ? 19.100 39.976 26.779 1.00 46.00 511 SER A O 1
ATOM 986 N N . TYR A 1 152 ? 19.312 40.474 24.597 1.00 37.74 512 TYR A N 1
ATOM 987 C CA . TYR A 1 152 ? 18.461 41.660 24.656 1.00 42.14 512 TYR A CA 1
ATOM 988 C C . TYR A 1 152 ? 16.982 41.328 24.468 1.00 46.52 512 TYR A C 1
ATOM 989 O O . TYR A 1 152 ? 16.124 42.189 24.660 1.00 45.81 512 TYR A O 1
ATOM 998 N N . SER A 1 153 ? 16.687 40.086 24.093 1.00 45.02 513 SER A N 1
ATOM 999 C CA . SER A 1 153 ? 15.312 39.678 23.827 1.00 47.38 513 SER A CA 1
ATOM 1000 C C . SER A 1 153 ? 14.632 39.182 25.097 1.00 44.07 513 SER A C 1
ATOM 1001 O O . SER A 1 153 ? 15.031 38.170 25.674 1.00 45.33 513 SER A O 1
ATOM 1004 N N . LEU A 1 154 ? 13.597 39.898 25.520 1.00 45.42 514 LEU A N 1
ATOM 1005 C CA . LEU A 1 154 ? 12.887 39.563 26.746 1.00 42.25 514 LEU A CA 1
ATOM 1006 C C . LEU A 1 154 ? 11.946 38.378 26.558 1.00 44.15 514 LEU A C 1
ATOM 1007 O O . LEU A 1 154 ? 11.837 37.530 27.442 1.00 48.78 514 LEU A O 1
ATOM 1012 N N . TRP A 1 155 ? 11.282 38.311 25.405 1.00 46.95 515 TRP A N 1
ATOM 1013 C CA . TRP A 1 155 ? 10.164 37.384 25.220 1.00 46.20 515 TRP A CA 1
ATOM 1014 C C . TRP A 1 155 ? 10.331 36.376 24.077 1.00 50.47 515 TRP A C 1
ATOM 1015 O O . TRP A 1 155 ? 9.654 35.349 24.068 1.00 48.63 515 TRP A O 1
ATOM 1026 N N . ARG A 1 156 ? 11.225 36.655 23.130 1.00 45.47 516 ARG A N 1
ATOM 1027 C CA . ARG A 1 156 ? 11.338 35.828 21.924 1.00 47.01 516 ARG A CA 1
ATOM 1028 C C . ARG A 1 156 ? 12.576 34.944 21.879 1.00 49.03 516 ARG A C 1
ATOM 1029 O O . ARG A 1 156 ? 13.704 35.422 22.002 1.00 46.01 516 ARG A O 1
ATOM 1037 N N . SER A 1 157 ? 12.351 33.649 21.681 1.00 46.26 517 SER A N 1
ATOM 1038 C CA . SER A 1 157 ? 13.411 32.739 21.271 1.00 46.47 517 SER A CA 1
ATOM 1039 C C . SER A 1 157 ? 13.676 32.944 19.783 1.00 48.03 517 SER A C 1
ATOM 1040 O O . SER A 1 157 ? 12.846 33.518 19.076 1.00 48.13 517 SER A O 1
ATOM 1043 N N . LYS A 1 158 ? 14.831 32.478 19.315 1.00 49.54 518 LYS A N 1
ATOM 1044 C CA . LYS A 1 158 ? 15.212 32.603 17.909 1.00 42.86 518 LYS A CA 1
ATOM 1045 C C . LYS A 1 158 ? 15.587 31.246 17.333 1.00 43.75 518 LYS A C 1
ATOM 1046 O O . LYS A 1 158 ? 16.203 30.429 18.013 1.00 51.12 518 LYS A O 1
ATOM 1052 N N . SER A 1 159 ? 15.222 31.017 16.076 1.00 43.29 519 SER A N 1
ATOM 1053 C CA . SER A 1 159 ? 15.647 29.821 15.358 1.00 46.03 519 SER A CA 1
ATOM 1054 C C . SER A 1 159 ? 16.801 30.180 14.437 1.00 40.32 519 SER A C 1
ATOM 1055 O O . SER A 1 159 ? 16.621 30.925 13.476 1.00 43.43 519 SER A O 1
ATOM 1058 N N . VAL A 1 160 ? 17.982 29.651 14.737 1.00 41.40 520 VAL A N 1
ATOM 1059 C CA . VAL A 1 160 ? 19.179 29.947 13.961 1.00 42.56 520 VAL A CA 1
ATOM 1060 C C . VAL A 1 160 ? 19.507 28.809 13.004 1.00 38.54 520 VAL A C 1
ATOM 1061 O O . VAL A 1 160 ? 19.727 27.680 13.428 1.00 44.58 520 VAL A O 1
ATOM 1065 N N . TYR A 1 161 ? 19.530 29.126 11.714 1.00 40.97 521 TYR A N 1
ATOM 1066 C CA . TYR A 1 161 ? 19.958 28.195 10.680 1.00 40.27 521 TYR A CA 1
ATOM 1067 C C . TYR A 1 161 ? 21.399 28.532 10.344 1.00 40.97 521 TYR A C 1
ATOM 1068 O O . TYR A 1 161 ? 21.661 29.651 9.916 1.00 38.29 521 TYR A O 1
ATOM 1077 N N . TYR A 1 162 ? 22.334 27.602 10.531 1.00 39.58 522 TYR A N 1
ATOM 1078 C CA . TYR A 1 162 ? 23.741 27.941 10.325 1.00 36.78 522 TYR A CA 1
ATOM 1079 C C . TYR A 1 162 ? 24.592 26.828 9.721 1.00 42.23 522 TYR A C 1
ATOM 1080 O O . TYR A 1 162 ? 24.297 25.642 9.848 1.00 45.94 522 TYR A O 1
ATOM 1089 N N . ARG A 1 163 ? 25.661 27.2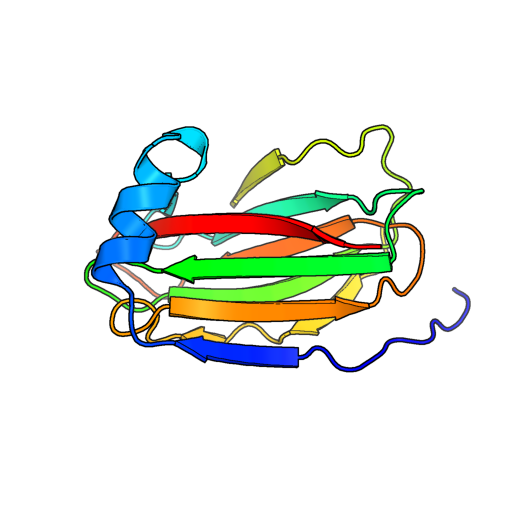64 9.062 1.00 40.58 523 ARG A N 1
ATOM 1090 C CA . ARG A 1 163 ? 26.595 26.396 8.361 1.00 43.89 523 ARG A CA 1
ATOM 1091 C C . ARG A 1 163 ? 28.008 26.916 8.598 1.00 38.90 523 ARG A C 1
ATOM 1092 O O . ARG A 1 163 ? 28.248 28.118 8.500 1.00 40.32 523 ARG A O 1
ATOM 1100 N N . VAL A 1 164 ? 28.929 26.020 8.939 1.00 41.04 524 VAL A N 1
ATOM 1101 C CA . VAL A 1 164 ? 30.348 26.357 8.996 1.00 38.85 524 VAL A CA 1
ATOM 1102 C C . VAL A 1 164 ? 31.156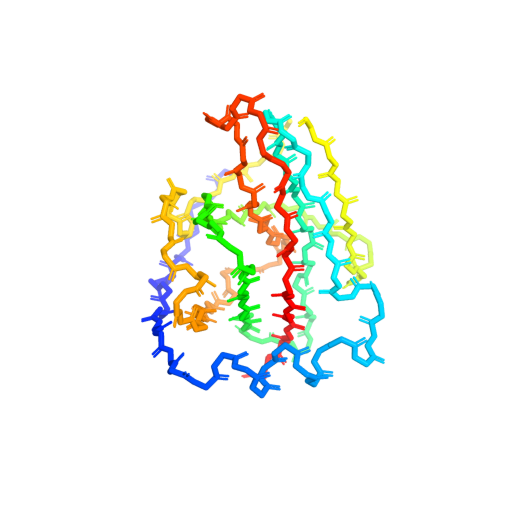 25.304 8.249 1.00 47.44 524 VAL A C 1
ATOM 1103 O O . VAL A 1 164 ? 30.817 24.121 8.264 1.00 49.25 524 VAL A O 1
ATOM 1107 N N . TYR A 1 165 ? 32.215 25.744 7.581 1.00 39.38 525 TYR A N 1
ATOM 1108 C CA . TYR A 1 165 ? 33.151 24.823 6.947 1.00 40.30 525 TYR A CA 1
ATOM 1109 C C . TYR A 1 165 ? 34.496 25.499 6.731 1.00 39.76 525 TYR A C 1
ATOM 1110 O O . TYR A 1 165 ? 34.579 26.726 6.674 1.00 42.55 525 TYR A O 1
ATOM 1119 N N . TYR A 1 166 ? 35.547 24.692 6.624 1.00 39.94 526 TYR A N 1
ATOM 1120 C CA . TYR A 1 166 ? 36.881 25.215 6.364 1.00 43.84 526 TYR A CA 1
ATOM 1121 C C . TYR A 1 166 ? 37.258 25.038 4.902 1.00 42.56 526 TYR A C 1
ATOM 1122 O O . TYR A 1 166 ? 36.737 24.157 4.217 1.00 42.89 526 TYR A O 1
ATOM 1131 N N . THR A 1 167 ? 38.162 25.892 4.432 1.00 41.45 527 THR A N 1
ATOM 1132 C CA . THR A 1 167 ? 38.712 25.777 3.087 1.00 42.78 527 THR A CA 1
ATOM 1133 C C . THR A 1 167 ? 40.226 25.659 3.192 1.00 51.30 527 THR A C 1
ATOM 1134 O O . THR A 1 167 ? 40.792 25.815 4.275 1.00 45.27 527 THR A O 1
ATOM 1138 N N . ARG A 1 168 ? 40.876 25.373 2.070 1.00 54.94 528 ARG A N 1
ATOM 1139 C CA . ARG A 1 168 ? 42.324 25.207 2.046 1.00 50.77 528 ARG A CA 1
ATOM 1140 C C . ARG A 1 168 ? 43.061 26.538 1.939 1.00 50.57 528 ARG A C 1
ATOM 1141 O O . ARG A 1 168 ? 42.519 27.527 1.443 1.00 63.98 528 ARG A O 1
#

B-factor: mean 50.51, std 12.87, range [30.85, 120.72]

GO terms:
  GO:0007030 Golgi organization (P, IDA)
  GO:0006888 endoplasmic reticulum to Golgi vesicle-mediated transport (P, IMP)
  GO:0000139 Golgi membrane (C, IDA)
  GO:0000139 Golgi membrane (C, EXP)
  GO:0005515 protein binding (F, IPI)
  GO:0000139 Golgi membrane (C, TAS)
  GO:0005794 Golgi apparatus (C, IDA)
  GO:0016020 membrane (C, HDA)
  GO:0034237 protein kinase A regulatory subunit binding (F, IPI)